Protein AF-A0A482Z0Y0-F1 (afdb_monomer_lite)

Radius of gyration: 13.73 Å; chains: 1; bounding box: 32×31×38 Å

Sequence (106 aa):
MDDSAQRQQALDTTQSFIVQAPAGSGKTELLTQRYLKLLSISDSPESVLAMTFTKKAVSELKARVIDALKSVESGRPQQPHKQITFDLAVAVLARSRKYEWHIIDM

Structure (mmCIF, N/CA/C/O backbone):
data_AF-A0A482Z0Y0-F1
#
_entry.id   AF-A0A482Z0Y0-F1
#
loop_
_atom_site.group_PDB
_atom_site.id
_atom_site.type_symbol
_atom_site.label_atom_id
_atom_site.label_alt_id
_atom_site.label_comp_id
_atom_site.label_asym_id
_atom_site.label_entity_id
_atom_site.label_seq_id
_atom_site.pdbx_PDB_ins_code
_atom_site.Cartn_x
_atom_site.Cartn_y
_atom_site.Cartn_z
_atom_site.occupancy
_atom_site.B_iso_or_equiv
_atom_site.auth_seq_id
_atom_site.auth_comp_id
_atom_site.auth_asym_id
_atom_site.auth_atom_id
_atom_site.pdbx_PDB_model_num
ATOM 1 N N . MET A 1 1 ? -11.535 -15.337 17.472 1.00 60.94 1 MET A N 1
ATOM 2 C CA . MET A 1 1 ? -11.010 -15.300 16.090 1.00 60.94 1 MET A CA 1
ATOM 3 C C . MET A 1 1 ? -9.566 -14.853 16.172 1.00 60.94 1 MET A C 1
ATOM 5 O O . MET A 1 1 ? -9.273 -14.029 17.026 1.00 60.94 1 MET 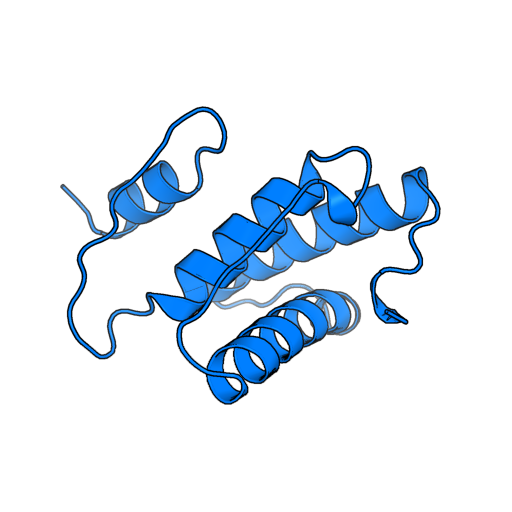A O 1
ATOM 9 N N . ASP A 1 2 ? -8.688 -15.447 15.373 1.00 87.19 2 ASP A N 1
ATOM 10 C CA . ASP A 1 2 ? -7.260 -15.110 15.342 1.00 87.19 2 ASP A CA 1
ATOM 11 C C . ASP A 1 2 ? -7.017 -13.795 14.566 1.00 87.19 2 ASP A C 1
ATOM 13 O O . ASP A 1 2 ? -7.698 -13.545 13.567 1.00 87.19 2 ASP A O 1
ATOM 17 N N . ASP A 1 3 ? -6.064 -12.964 15.007 1.00 86.69 3 ASP A N 1
ATOM 18 C CA . ASP A 1 3 ? -5.740 -11.654 14.397 1.00 86.69 3 ASP A CA 1
ATOM 19 C C . ASP A 1 3 ? -5.336 -11.816 12.927 1.00 86.69 3 ASP A C 1
ATOM 21 O O . ASP A 1 3 ? -5.775 -11.058 12.059 1.00 86.69 3 ASP A O 1
ATOM 25 N N . SER A 1 4 ? -4.566 -12.866 12.625 1.00 85.88 4 SER A N 1
ATOM 26 C CA . SER A 1 4 ? -4.140 -13.181 11.260 1.00 85.88 4 SER A CA 1
ATOM 27 C C . SER A 1 4 ? -5.335 -13.405 10.327 1.00 85.88 4 SER A C 1
ATOM 29 O O . SER A 1 4 ? -5.398 -12.828 9.237 1.00 85.88 4 SER A O 1
ATOM 31 N N . ALA A 1 5 ? -6.337 -14.161 10.786 1.00 90.38 5 ALA A N 1
ATOM 32 C CA . ALA A 1 5 ? -7.545 -14.432 10.016 1.00 90.38 5 ALA A CA 1
ATOM 33 C C . ALA A 1 5 ? -8.362 -13.154 9.761 1.00 90.38 5 ALA A C 1
ATOM 35 O O . ALA A 1 5 ? -8.831 -12.933 8.644 1.00 90.38 5 ALA A O 1
ATOM 36 N N . GLN A 1 6 ? -8.487 -12.276 10.761 1.00 92.06 6 GLN A N 1
ATOM 37 C CA . GLN A 1 6 ? -9.202 -11.002 10.609 1.00 92.06 6 GLN A CA 1
ATOM 38 C C . GLN A 1 6 ? -8.495 -10.059 9.629 1.00 92.06 6 GLN A C 1
ATOM 40 O O . GLN A 1 6 ? -9.150 -9.402 8.818 1.00 92.06 6 GLN A O 1
ATOM 45 N N . ARG A 1 7 ? -7.157 -10.014 9.649 1.00 91.56 7 ARG A N 1
ATOM 46 C CA . ARG A 1 7 ? -6.373 -9.253 8.665 1.00 91.56 7 ARG A CA 1
ATOM 47 C C . ARG A 1 7 ? -6.575 -9.780 7.256 1.00 91.56 7 ARG A C 1
ATOM 49 O O . ARG A 1 7 ? -6.767 -8.986 6.343 1.00 91.56 7 ARG A O 1
ATOM 56 N N . GLN A 1 8 ? -6.564 -11.099 7.083 1.00 92.06 8 GLN A N 1
ATOM 57 C CA . GLN A 1 8 ? -6.796 -11.712 5.782 1.00 92.06 8 GLN A CA 1
ATOM 58 C C . GLN A 1 8 ? -8.199 -11.392 5.252 1.00 92.06 8 GLN A C 1
ATOM 60 O O . GLN A 1 8 ? -8.334 -11.024 4.087 1.00 92.06 8 GLN A O 1
ATOM 65 N N . GLN A 1 9 ? -9.225 -11.451 6.108 1.00 94.88 9 GLN A N 1
ATOM 66 C CA . GLN A 1 9 ? -10.580 -11.018 5.753 1.00 94.88 9 GLN A CA 1
ATOM 67 C C . GLN A 1 9 ? -10.602 -9.547 5.335 1.00 94.88 9 GLN A C 1
ATOM 69 O O . GLN A 1 9 ? -11.127 -9.222 4.278 1.00 94.88 9 GLN A O 1
ATOM 74 N N . ALA A 1 10 ? -9.942 -8.665 6.087 1.00 95.44 10 ALA A N 1
ATOM 75 C CA . ALA A 1 10 ? -9.847 -7.247 5.750 1.00 95.44 10 ALA A CA 1
ATOM 76 C C . ALA A 1 10 ? -9.071 -6.953 4.447 1.00 95.44 10 ALA A C 1
ATOM 78 O O . ALA A 1 10 ? -9.050 -5.801 4.009 1.00 95.44 10 ALA A O 1
ATOM 79 N N . LEU A 1 11 ? -8.449 -7.948 3.803 1.00 96.06 11 LEU A N 1
ATOM 80 C CA . LEU A 1 11 ? -7.858 -7.840 2.464 1.00 96.06 11 LEU A CA 1
ATOM 81 C C . LEU A 1 11 ? -8.767 -8.384 1.350 1.00 96.06 11 LEU A C 1
ATOM 83 O O . LEU A 1 11 ? -8.419 -8.260 0.174 1.00 96.06 11 LEU A O 1
ATOM 87 N N . ASP A 1 12 ? -9.934 -8.940 1.681 1.00 96.69 12 ASP A N 1
ATOM 88 C CA . ASP A 1 12 ? -10.960 -9.263 0.694 1.00 96.69 12 ASP A CA 1
ATOM 89 C C . ASP A 1 12 ? -11.519 -7.964 0.096 1.00 96.69 12 ASP A C 1
ATOM 91 O O . ASP A 1 12 ? -12.032 -7.082 0.789 1.00 96.69 12 ASP A O 1
ATOM 95 N N . THR A 1 13 ? -11.366 -7.823 -1.216 1.00 96.25 13 THR A N 1
ATOM 96 C CA . THR A 1 13 ? -11.778 -6.627 -1.967 1.00 96.25 13 THR A CA 1
ATOM 97 C C . THR A 1 13 ? -13.232 -6.691 -2.421 1.00 96.25 13 THR A C 1
ATOM 99 O O . THR A 1 13 ? -13.768 -5.676 -2.852 1.00 96.25 13 THR A O 1
ATOM 102 N N . THR A 1 14 ? -13.891 -7.845 -2.278 1.00 96.50 14 THR A N 1
ATOM 103 C CA . THR A 1 14 ? -15.311 -8.035 -2.616 1.00 96.50 14 THR A CA 1
ATOM 104 C C . THR A 1 14 ? -16.255 -7.588 -1.498 1.00 96.50 14 THR A C 1
ATOM 106 O O . THR A 1 14 ? -17.467 -7.518 -1.695 1.00 96.50 14 THR A O 1
ATOM 109 N N . GLN A 1 15 ? -15.705 -7.256 -0.328 1.00 96.69 15 GLN A N 1
ATOM 110 C CA . GLN A 1 15 ? -16.452 -6.867 0.862 1.00 96.69 15 GLN A CA 1
ATOM 111 C C . GLN A 1 15 ? -15.938 -5.551 1.457 1.00 96.69 15 GLN A C 1
ATOM 113 O O . GLN A 1 15 ? -14.778 -5.156 1.287 1.00 96.69 15 GLN A O 1
ATOM 118 N N . SER A 1 16 ? -16.819 -4.888 2.203 1.00 96.50 16 SER A N 1
ATOM 119 C CA . SER A 1 16 ? -16.517 -3.682 2.976 1.00 96.50 16 SER A CA 1
ATOM 120 C C . SER A 1 16 ? -16.239 -4.038 4.432 1.00 96.50 16 SER A C 1
ATOM 122 O O . SER A 1 16 ? -16.953 -4.842 5.025 1.00 96.50 16 SER A O 1
ATOM 124 N N . PHE A 1 17 ? -15.236 -3.393 5.030 1.00 95.69 17 PHE A N 1
ATOM 125 C CA . PHE A 1 17 ? -14.814 -3.659 6.405 1.00 95.69 17 PHE A CA 1
ATOM 126 C C . PHE A 1 17 ? -14.688 -2.371 7.211 1.00 95.69 17 PHE A C 1
ATOM 128 O O . PHE A 1 17 ? -14.187 -1.360 6.717 1.00 95.69 17 PHE A O 1
ATOM 135 N N . ILE A 1 18 ? -15.069 -2.446 8.485 1.00 95.31 18 ILE A N 1
ATOM 136 C CA . ILE A 1 18 ? -14.692 -1.470 9.507 1.00 95.31 18 ILE A CA 1
ATOM 137 C C . ILE A 1 18 ? -13.582 -2.109 10.338 1.00 95.31 18 ILE A C 1
ATOM 139 O O . ILE A 1 18 ? -13.796 -3.128 10.988 1.00 95.31 18 ILE A O 1
ATOM 143 N N . VAL A 1 19 ? -12.392 -1.508 10.321 1.00 92.94 19 VAL A N 1
ATOM 144 C CA . VAL A 1 19 ? -11.247 -1.988 11.103 1.00 92.94 19 VAL A CA 1
ATOM 145 C C . VAL A 1 19 ? -11.100 -1.133 12.354 1.00 92.94 19 VAL A C 1
ATOM 147 O O . VAL A 1 19 ? -10.710 0.032 12.287 1.00 92.94 19 VAL A O 1
ATOM 150 N N . GLN A 1 20 ? -11.378 -1.733 13.507 1.00 92.31 20 GLN A N 1
ATOM 151 C CA . GLN A 1 20 ? -11.128 -1.135 14.814 1.00 92.31 20 GLN A CA 1
ATOM 152 C C . GLN A 1 20 ? -9.873 -1.760 15.407 1.00 92.31 20 GLN A C 1
ATOM 154 O O . GLN A 1 20 ? -9.795 -2.977 15.545 1.00 92.31 20 GLN A O 1
ATOM 159 N N . ALA A 1 21 ? -8.879 -0.944 15.754 1.00 86.81 21 ALA A N 1
ATOM 160 C CA . ALA A 1 21 ? -7.679 -1.466 16.392 1.00 86.81 21 ALA A CA 1
ATOM 161 C C . ALA A 1 21 ? -6.980 -0.405 17.262 1.00 86.81 21 ALA A C 1
ATOM 163 O O . ALA A 1 21 ? -7.043 0.789 16.939 1.00 86.81 21 ALA A O 1
ATOM 164 N N . PRO A 1 22 ? -6.285 -0.806 18.340 1.00 89.31 22 PRO A N 1
ATOM 165 C CA . PRO A 1 22 ? -5.584 0.105 19.245 1.00 89.31 22 PRO A CA 1
ATOM 166 C C . PRO A 1 22 ? -4.338 0.734 18.600 1.00 89.31 22 PRO A C 1
ATOM 168 O O . PRO A 1 22 ? -3.919 0.371 17.498 1.00 89.31 22 PRO A O 1
ATOM 171 N N . ALA A 1 23 ? -3.743 1.738 19.246 1.00 87.75 23 ALA A N 1
ATOM 172 C CA . ALA A 1 23 ? -2.461 2.288 18.800 1.00 87.75 23 ALA A CA 1
ATOM 173 C C . ALA A 1 23 ? -1.388 1.180 18.715 1.00 87.75 23 ALA A C 1
ATOM 175 O O . ALA A 1 23 ? -1.412 0.229 19.489 1.00 87.75 23 ALA A O 1
ATOM 176 N N . GLY A 1 24 ? -0.480 1.273 17.739 1.00 84.69 24 GLY A N 1
ATOM 177 C CA . GLY A 1 24 ? 0.593 0.283 17.550 1.00 84.69 24 GLY A CA 1
ATOM 178 C C . GLY A 1 24 ? 0.183 -1.044 16.892 1.00 84.69 24 GLY A C 1
ATOM 179 O O . GLY A 1 24 ? 1.049 -1.845 16.575 1.00 84.69 24 GLY A O 1
ATOM 180 N N . SER A 1 25 ? -1.097 -1.273 16.591 1.00 84.69 25 SER A N 1
ATOM 181 C CA . SER A 1 25 ? -1.587 -2.548 16.039 1.00 84.69 25 SER A CA 1
ATOM 182 C C . SER A 1 25 ? -1.366 -2.746 14.525 1.00 84.69 25 SER A C 1
ATOM 184 O O . SER A 1 25 ? -2.034 -3.572 13.907 1.00 84.69 25 SER A O 1
ATOM 186 N N . GLY A 1 26 ? -0.529 -1.939 13.867 1.00 88.31 26 GLY A N 1
ATOM 187 C CA . GLY A 1 26 ? -0.279 -2.068 12.422 1.00 88.31 26 GLY A CA 1
ATOM 188 C C . GLY A 1 26 ? -1.455 -1.693 11.500 1.00 88.31 26 GLY A C 1
ATOM 189 O O . GLY A 1 26 ? -1.532 -2.191 10.380 1.00 88.31 26 GLY A O 1
ATOM 190 N N . LYS A 1 27 ? -2.381 -0.816 11.927 1.00 92.38 27 LYS A N 1
ATOM 191 C CA . LYS A 1 27 ? -3.506 -0.339 11.079 1.00 92.38 27 LYS A CA 1
ATOM 192 C C . LYS A 1 27 ? -3.049 0.258 9.748 1.00 92.38 27 LYS A C 1
ATOM 194 O O . LYS A 1 27 ? -3.675 0.044 8.717 1.00 92.38 27 LYS A O 1
ATOM 199 N N . THR A 1 28 ? -1.969 1.030 9.784 1.00 90.88 28 THR A N 1
ATOM 200 C CA . THR A 1 28 ? -1.406 1.695 8.604 1.00 90.88 28 THR A CA 1
ATOM 201 C C . THR A 1 28 ? -0.786 0.699 7.630 1.00 90.88 28 THR A C 1
ATOM 203 O O . THR A 1 28 ? -0.901 0.883 6.421 1.00 90.88 28 THR A O 1
ATOM 206 N N . GLU A 1 29 ? -0.185 -0.381 8.132 1.00 93.62 29 GLU A N 1
ATOM 207 C CA . GLU A 1 29 ? 0.302 -1.482 7.298 1.00 93.62 29 GLU A CA 1
ATOM 208 C C . GLU A 1 29 ? -0.859 -2.215 6.622 1.00 93.62 29 GLU A C 1
ATOM 210 O O . GLU A 1 29 ? -0.832 -2.389 5.407 1.00 93.62 29 GLU A O 1
ATOM 215 N N . LEU A 1 30 ? -1.926 -2.534 7.364 1.00 95.12 30 LEU A N 1
ATOM 216 C CA . LEU A 1 30 ? -3.126 -3.146 6.787 1.00 95.12 30 LEU A CA 1
ATOM 217 C C . LEU A 1 30 ? -3.777 -2.248 5.720 1.00 95.12 30 LEU A C 1
ATOM 219 O O . LEU A 1 30 ? -4.170 -2.737 4.664 1.00 95.12 30 LEU A O 1
ATOM 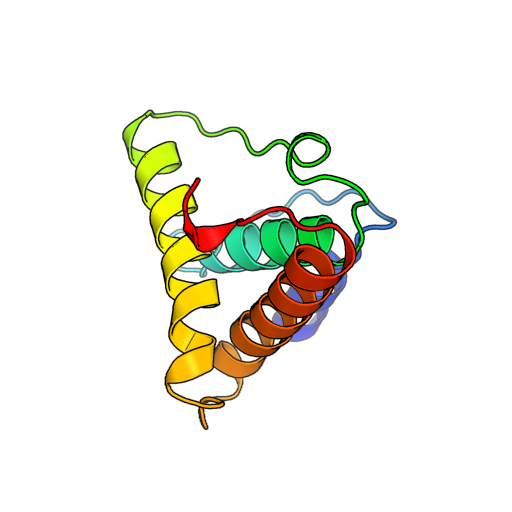223 N N . LEU A 1 31 ? -3.849 -0.931 5.953 1.00 95.44 31 LEU A N 1
ATOM 224 C CA . LEU A 1 31 ? -4.341 0.026 4.955 1.00 95.44 31 LEU A CA 1
ATOM 225 C C . LEU A 1 31 ? -3.461 0.038 3.695 1.00 95.44 31 LEU A C 1
ATOM 227 O O . LEU A 1 31 ? -3.98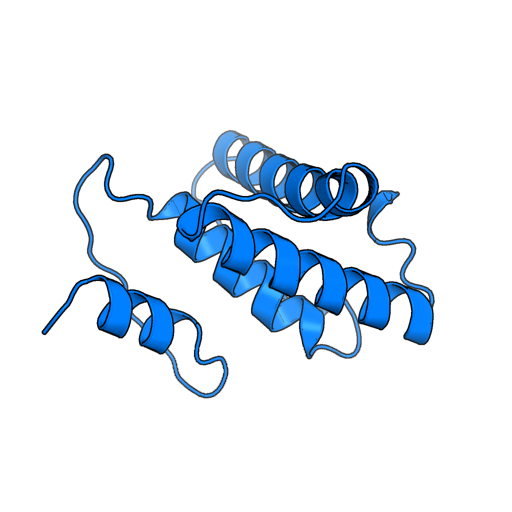8 0.039 2.585 1.00 95.44 31 LEU A O 1
ATOM 231 N N . THR A 1 32 ? -2.136 -0.001 3.861 1.00 96.75 32 THR A N 1
ATOM 232 C CA . THR A 1 32 ? -1.178 -0.071 2.743 1.00 96.75 32 THR A CA 1
ATOM 233 C C . THR A 1 32 ? -1.387 -1.354 1.933 1.00 96.75 32 THR A C 1
ATOM 235 O O . THR A 1 32 ? -1.493 -1.304 0.711 1.00 96.75 32 THR A O 1
ATOM 238 N N . GLN A 1 33 ? -1.523 -2.500 2.607 1.00 97.50 33 GLN A N 1
ATOM 239 C CA . GLN A 1 33 ? -1.801 -3.786 1.967 1.00 97.50 33 GLN A CA 1
ATOM 240 C C . GLN A 1 33 ? -3.142 -3.773 1.226 1.00 97.50 33 GLN A C 1
ATOM 242 O O . GLN A 1 33 ? -3.210 -4.209 0.080 1.00 97.50 33 GLN A O 1
ATOM 247 N N . ARG A 1 34 ? -4.207 -3.225 1.826 1.00 97.69 34 ARG A N 1
ATOM 248 C CA . ARG A 1 34 ? -5.516 -3.129 1.162 1.00 97.69 34 ARG A CA 1
ATOM 249 C C . ARG A 1 34 ? -5.462 -2.228 -0.075 1.00 97.69 34 ARG A C 1
ATOM 251 O O . ARG A 1 34 ? -6.043 -2.580 -1.097 1.00 97.69 34 ARG A O 1
ATOM 258 N N . TYR A 1 35 ? -4.723 -1.120 -0.014 1.00 97.81 35 TYR A N 1
ATOM 259 C CA . TYR A 1 35 ? -4.510 -0.239 -1.163 1.00 97.81 35 TYR A CA 1
ATOM 260 C C . TYR A 1 35 ? -3.764 -0.952 -2.303 1.00 97.81 35 TYR A C 1
ATOM 262 O O . TYR A 1 35 ? -4.245 -0.969 -3.433 1.00 97.81 35 TYR A O 1
ATOM 270 N N . LEU A 1 36 ? -2.651 -1.632 -2.000 1.00 98.25 36 LEU A N 1
ATOM 271 C CA . LEU A 1 36 ? -1.918 -2.444 -2.981 1.00 98.25 36 LEU A CA 1
ATOM 272 C C . LEU A 1 36 ? -2.791 -3.565 -3.565 1.00 98.25 36 LEU A C 1
ATOM 274 O O . LEU A 1 36 ? -2.752 -3.824 -4.765 1.00 98.25 36 LEU A O 1
ATOM 278 N N . LYS A 1 37 ? -3.617 -4.218 -2.739 1.00 98.19 37 LYS A N 1
ATOM 279 C CA . LYS A 1 37 ? -4.532 -5.267 -3.201 1.00 98.19 37 LYS A CA 1
ATOM 280 C C . LYS A 1 37 ? -5.534 -4.730 -4.221 1.00 98.19 37 LYS A C 1
ATOM 282 O O . LYS A 1 37 ? -5.709 -5.366 -5.257 1.00 98.19 37 LYS A O 1
ATOM 287 N N . LEU A 1 38 ? -6.143 -3.575 -3.957 1.00 98.19 38 LEU A N 1
ATOM 288 C CA . LEU A 1 38 ? -7.052 -2.915 -4.897 1.00 98.19 38 LEU A CA 1
ATOM 289 C C . LEU A 1 38 ? -6.326 -2.540 -6.195 1.00 98.19 38 LEU A C 1
ATOM 291 O O . LEU A 1 38 ? -6.769 -2.931 -7.270 1.00 98.19 38 LEU A O 1
ATOM 295 N N . LEU A 1 39 ? -5.149 -1.913 -6.103 1.00 97.81 39 LEU A N 1
ATOM 296 C CA . LEU A 1 39 ? -4.332 -1.602 -7.282 1.00 97.81 39 LEU A CA 1
ATOM 297 C C . LEU A 1 39 ? -3.996 -2.846 -8.118 1.00 97.81 39 LEU A C 1
ATOM 299 O O . LEU A 1 39 ? -3.996 -2.783 -9.342 1.00 97.81 39 LEU A O 1
ATOM 303 N N . SER A 1 40 ? -3.740 -3.992 -7.480 1.00 97.50 40 SER A N 1
ATOM 304 C CA . SER A 1 40 ? -3.376 -5.229 -8.185 1.00 97.50 40 SER A CA 1
ATOM 305 C C . SER A 1 40 ? -4.503 -5.811 -9.052 1.00 97.50 40 SER A C 1
ATOM 307 O O . SER A 1 40 ? -4.232 -6.609 -9.952 1.00 97.50 40 SER A O 1
ATOM 309 N N . ILE A 1 41 ? -5.757 -5.417 -8.801 1.00 96.88 41 ILE A N 1
ATOM 310 C CA . ILE A 1 41 ? -6.940 -5.902 -9.528 1.00 96.88 41 ILE A CA 1
ATOM 311 C C . ILE A 1 41 ? -7.616 -4.822 -10.383 1.00 96.88 41 ILE A C 1
ATOM 313 O O . ILE A 1 41 ? -8.428 -5.169 -11.238 1.00 96.88 41 ILE A O 1
ATOM 317 N N . SER A 1 42 ? -7.265 -3.550 -10.194 1.00 96.06 42 SER A N 1
ATOM 318 C CA . SER A 1 42 ? -7.810 -2.408 -10.935 1.00 96.06 42 SER A CA 1
ATOM 319 C C . SER A 1 42 ? -7.251 -2.275 -12.354 1.00 96.06 42 SER A C 1
ATOM 321 O O . SER A 1 42 ? -6.113 -2.650 -12.627 1.00 96.06 42 SER A O 1
ATOM 323 N N . ASP A 1 43 ? -8.035 -1.698 -13.267 1.00 94.88 43 ASP A N 1
ATOM 324 C CA . ASP A 1 43 ? -7.594 -1.388 -14.640 1.00 94.88 43 ASP A CA 1
ATOM 325 C C . ASP A 1 43 ? -6.851 -0.048 -14.765 1.00 94.88 43 ASP A C 1
ATOM 327 O O . ASP A 1 43 ? -6.038 0.113 -15.674 1.00 94.88 43 ASP A O 1
ATOM 331 N N . SER A 1 44 ? -7.045 0.878 -13.821 1.00 95.38 44 SER A N 1
ATOM 332 C CA . SER A 1 44 ? -6.190 2.063 -13.678 1.00 95.38 44 SER A CA 1
ATOM 333 C C . SER A 1 44 ? -5.982 2.448 -12.205 1.00 95.38 44 SER A C 1
ATOM 335 O O . SER A 1 44 ? -6.861 2.166 -11.375 1.00 95.38 44 SER A O 1
ATOM 337 N N . PRO A 1 45 ? -4.853 3.087 -11.843 1.00 95.31 45 PRO A N 1
ATOM 338 C CA . PRO A 1 45 ? -4.575 3.497 -10.467 1.00 95.31 45 PRO A CA 1
ATOM 339 C C . PRO A 1 45 ? -5.597 4.498 -9.919 1.00 95.31 45 PRO A C 1
ATOM 341 O O . PRO A 1 45 ? -5.945 4.443 -8.741 1.00 95.31 45 PRO A O 1
ATOM 344 N N . GLU A 1 46 ? -6.128 5.374 -10.775 1.00 94.81 46 GLU A N 1
ATOM 345 C CA . GLU A 1 46 ? -7.093 6.423 -10.424 1.00 94.81 46 GLU A CA 1
ATOM 346 C C . GLU A 1 46 ? -8.433 5.858 -9.931 1.00 94.81 46 GLU A C 1
ATOM 348 O O . GLU A 1 46 ? -9.184 6.552 -9.247 1.00 94.81 46 GLU A O 1
ATOM 353 N N . SER A 1 47 ? -8.724 4.585 -10.220 1.00 95.44 47 SER A N 1
ATOM 354 C CA . SER A 1 47 ? -9.899 3.887 -9.683 1.00 95.44 47 SER A CA 1
ATOM 355 C C . SER A 1 47 ? -9.804 3.577 -8.182 1.00 95.44 47 SER A C 1
ATOM 357 O O . SER A 1 47 ? -10.803 3.194 -7.570 1.00 95.44 47 SER A O 1
ATOM 359 N N . VAL A 1 48 ? -8.624 3.739 -7.568 1.00 96.56 48 VAL A N 1
ATOM 360 C CA . VAL A 1 48 ? -8.383 3.441 -6.152 1.00 96.56 48 VAL A CA 1
ATOM 361 C C . VAL A 1 48 ? -8.124 4.728 -5.374 1.00 96.56 48 VAL A C 1
ATOM 363 O O . VAL A 1 48 ? -7.035 5.303 -5.409 1.00 96.56 48 VAL A O 1
ATOM 366 N N . LEU A 1 49 ? -9.116 5.148 -4.588 1.00 95.56 49 LEU A N 1
ATOM 367 C CA . LEU A 1 49 ? -9.025 6.331 -3.735 1.00 95.56 49 LEU A CA 1
ATOM 368 C C . LEU A 1 49 ? -8.731 5.951 -2.278 1.00 95.56 49 LEU A C 1
ATOM 370 O O . LEU A 1 49 ? -9.457 5.168 -1.666 1.00 95.56 49 LEU A O 1
ATOM 374 N N . ALA A 1 50 ? -7.702 6.568 -1.698 1.00 94.94 50 ALA A N 1
ATOM 375 C CA . ALA A 1 50 ? -7.448 6.548 -0.261 1.00 94.94 50 ALA A CA 1
ATOM 376 C C . ALA A 1 50 ? -7.576 7.964 0.312 1.00 94.94 50 ALA A C 1
ATOM 378 O O . ALA A 1 50 ? -7.033 8.921 -0.236 1.00 94.94 50 ALA A O 1
ATOM 379 N N . MET A 1 51 ? -8.274 8.093 1.439 1.00 95.00 51 MET A N 1
ATOM 380 C CA . MET A 1 51 ? -8.472 9.365 2.134 1.00 95.00 51 MET A CA 1
ATOM 381 C C . MET A 1 51 ? -7.857 9.304 3.527 1.00 95.00 51 MET A C 1
ATOM 383 O O . MET A 1 51 ? -7.935 8.287 4.214 1.00 95.00 51 MET A O 1
ATOM 387 N N . THR A 1 52 ? -7.261 10.410 3.964 1.00 94.38 52 THR A N 1
ATOM 388 C CA . THR A 1 52 ? -6.704 10.538 5.314 1.00 94.38 52 THR A CA 1
ATOM 389 C C . THR A 1 52 ? -7.046 11.908 5.893 1.00 94.38 52 THR A C 1
ATOM 391 O O . THR A 1 52 ? -7.380 12.834 5.158 1.00 94.38 52 THR A O 1
ATOM 394 N N . PHE A 1 53 ? -6.965 12.044 7.218 1.00 95.50 53 PHE A N 1
ATOM 395 C CA . PHE A 1 53 ? -7.342 13.281 7.906 1.00 95.50 53 PHE A CA 1
ATOM 396 C C . PHE A 1 53 ? -6.316 14.416 7.748 1.00 95.50 53 PHE A C 1
ATOM 398 O O . PHE A 1 53 ? -6.664 15.586 7.865 1.00 95.50 53 PHE A O 1
ATOM 405 N N . THR A 1 54 ? -5.041 14.098 7.497 1.00 96.62 54 THR A N 1
ATOM 406 C CA . THR A 1 54 ? -3.967 15.102 7.436 1.00 96.62 54 THR A CA 1
ATOM 407 C C . THR A 1 54 ? -3.105 14.931 6.194 1.00 96.62 54 THR A C 1
ATOM 409 O O . THR A 1 54 ? -2.866 13.816 5.736 1.00 96.62 54 THR A O 1
ATOM 412 N N . LYS A 1 55 ? -2.542 16.038 5.692 1.00 96.69 55 LYS A N 1
ATOM 413 C CA . LYS A 1 55 ? -1.569 16.004 4.585 1.00 96.69 55 LYS A CA 1
ATOM 414 C C . LYS A 1 55 ? -0.358 15.119 4.904 1.00 96.69 55 LYS A C 1
ATOM 416 O O . LYS A 1 55 ? 0.123 14.411 4.030 1.00 96.69 55 LYS A O 1
ATOM 421 N N . LYS A 1 56 ? 0.091 15.110 6.165 1.00 96.25 56 LYS A N 1
ATOM 422 C CA . LYS A 1 56 ? 1.183 14.241 6.627 1.00 96.25 56 LYS A CA 1
ATOM 423 C C . LYS A 1 56 ? 0.835 12.759 6.458 1.00 96.25 56 LYS A C 1
ATOM 425 O O . LYS A 1 56 ? 1.652 12.009 5.938 1.00 96.25 56 LYS A O 1
ATOM 430 N N . ALA A 1 57 ? -0.380 12.352 6.829 1.00 95.12 57 ALA A N 1
ATOM 431 C CA . ALA A 1 57 ? -0.828 10.971 6.666 1.00 95.12 57 ALA A CA 1
ATOM 432 C C . ALA A 1 57 ? -0.939 10.560 5.185 1.00 95.12 57 ALA A C 1
ATOM 434 O O . ALA A 1 57 ? -0.599 9.427 4.852 1.00 95.12 57 ALA A O 1
ATOM 435 N N . VAL A 1 58 ? -1.341 11.477 4.292 1.00 95.31 58 VAL A N 1
ATOM 436 C CA . VAL A 1 58 ? -1.283 11.243 2.835 1.00 95.31 58 VAL A CA 1
ATOM 437 C C . VAL A 1 58 ? 0.152 10.949 2.395 1.00 95.31 58 VAL A C 1
ATOM 439 O O . VAL A 1 58 ? 0.394 9.922 1.762 1.00 95.31 58 VAL A O 1
ATOM 442 N N . SER A 1 59 ? 1.107 11.817 2.747 1.00 95.56 59 SER A N 1
ATOM 443 C CA . SER A 1 59 ? 2.516 11.646 2.370 1.00 95.56 59 SER A CA 1
ATOM 444 C C . SER A 1 59 ? 3.106 10.342 2.909 1.00 95.56 59 SER A C 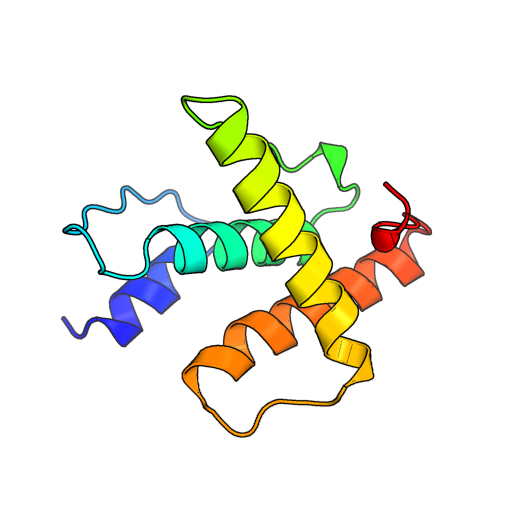1
ATOM 446 O O . SER A 1 59 ? 3.813 9.647 2.186 1.00 95.56 59 SER A O 1
ATOM 448 N N . GLU A 1 60 ? 2.788 9.978 4.153 1.00 96.31 60 GLU A N 1
ATOM 449 C CA . GLU A 1 60 ? 3.240 8.726 4.766 1.00 96.31 60 GLU A CA 1
ATOM 450 C C . GLU A 1 60 ? 2.659 7.489 4.072 1.00 96.31 60 GLU A C 1
ATOM 452 O O . GLU A 1 60 ? 3.383 6.517 3.856 1.00 96.3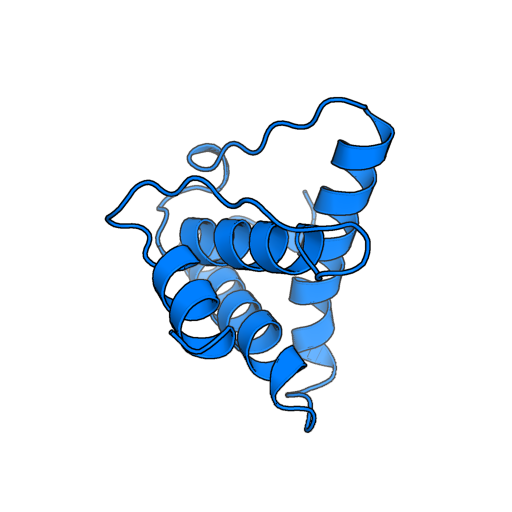1 60 GLU A O 1
ATOM 457 N N . LEU A 1 61 ? 1.371 7.506 3.707 1.00 95.88 61 LEU A N 1
ATOM 458 C CA . LEU A 1 61 ? 0.753 6.404 2.969 1.00 95.88 61 LEU A CA 1
ATOM 459 C C . LEU A 1 61 ? 1.362 6.273 1.567 1.00 95.88 61 LEU A C 1
ATOM 461 O O . LEU A 1 61 ? 1.725 5.164 1.179 1.00 95.88 61 LEU A O 1
ATOM 465 N N . LYS A 1 62 ? 1.534 7.390 0.839 1.00 95.19 62 LYS A N 1
ATOM 466 C CA . LYS A 1 62 ? 2.183 7.392 -0.485 1.00 95.19 62 LYS A CA 1
ATOM 467 C C . LYS A 1 62 ? 3.597 6.815 -0.395 1.00 95.19 62 LYS A C 1
ATOM 469 O O . LYS A 1 62 ? 3.917 5.903 -1.149 1.00 95.19 62 LYS A O 1
ATOM 474 N N . ALA A 1 63 ? 4.410 7.288 0.552 1.00 95.94 63 ALA A N 1
ATOM 475 C CA . ALA A 1 63 ? 5.772 6.792 0.748 1.00 95.94 63 ALA A CA 1
ATOM 476 C C . ALA A 1 63 ? 5.795 5.276 0.995 1.00 95.94 63 ALA A C 1
ATOM 478 O O . ALA A 1 63 ? 6.504 4.562 0.299 1.00 95.94 63 ALA A O 1
ATOM 479 N N . ARG A 1 64 ? 4.935 4.760 1.886 1.00 96.69 64 ARG A N 1
ATOM 480 C CA . ARG A 1 64 ? 4.843 3.314 2.165 1.00 96.69 64 ARG A CA 1
ATOM 481 C C . ARG A 1 64 ? 4.490 2.481 0.935 1.00 96.69 64 ARG A C 1
ATOM 483 O O . ARG A 1 64 ? 5.022 1.386 0.779 1.00 96.69 64 ARG A O 1
ATOM 490 N N . VAL A 1 65 ? 3.588 2.972 0.084 1.00 97.06 65 VAL A N 1
ATOM 491 C CA . VAL A 1 65 ? 3.221 2.292 -1.166 1.00 97.06 65 VAL A CA 1
ATOM 492 C C . VAL A 1 65 ? 4.415 2.254 -2.118 1.00 97.06 65 VAL A C 1
ATOM 494 O O . VAL A 1 65 ? 4.760 1.182 -2.606 1.00 97.06 65 VAL A O 1
ATOM 497 N N . ILE A 1 66 ? 5.087 3.387 -2.334 1.00 96.62 66 ILE A N 1
ATOM 498 C CA . ILE A 1 66 ? 6.268 3.460 -3.206 1.00 96.62 66 ILE A CA 1
ATOM 499 C C . ILE A 1 66 ? 7.418 2.597 -2.668 1.00 96.62 66 ILE A C 1
ATOM 501 O O . ILE A 1 66 ? 8.030 1.855 -3.434 1.00 96.62 66 ILE A O 1
ATOM 505 N N . ASP A 1 67 ? 7.675 2.625 -1.361 1.00 96.50 67 ASP A N 1
ATOM 506 C CA . ASP A 1 67 ? 8.706 1.806 -0.719 1.00 96.50 67 ASP A CA 1
ATOM 507 C C . ASP A 1 67 ? 8.412 0.311 -0.879 1.00 96.50 67 ASP A C 1
ATOM 509 O O . ASP A 1 67 ? 9.312 -0.470 -1.187 1.00 96.50 67 ASP A O 1
ATOM 513 N N . ALA A 1 68 ? 7.146 -0.101 -0.735 1.00 97.12 68 ALA A N 1
ATOM 514 C CA . ALA A 1 68 ? 6.738 -1.482 -0.973 1.00 97.12 68 ALA A CA 1
ATOM 515 C C . ALA A 1 68 ? 7.001 -1.911 -2.424 1.00 97.12 68 ALA A C 1
ATOM 517 O O . ALA A 1 68 ? 7.546 -2.992 -2.645 1.00 97.12 68 ALA A O 1
ATOM 518 N N . LEU A 1 69 ? 6.676 -1.062 -3.403 1.00 97.62 69 LEU A N 1
ATOM 519 C CA . LEU A 1 69 ? 6.929 -1.331 -4.822 1.00 97.62 69 LEU A CA 1
ATOM 520 C C . LEU A 1 69 ? 8.430 -1.445 -5.119 1.00 97.62 69 LEU A C 1
ATOM 522 O O . LEU A 1 69 ? 8.856 -2.420 -5.733 1.00 97.62 69 LEU A O 1
ATOM 526 N N . LYS A 1 70 ? 9.243 -0.510 -4.618 1.00 96.50 70 LYS A N 1
ATOM 527 C CA . LYS A 1 70 ? 10.705 -0.526 -4.797 1.00 96.50 70 LYS A CA 1
ATOM 528 C C . LYS A 1 70 ? 11.379 -1.705 -4.095 1.00 96.50 70 LYS A C 1
ATOM 530 O O . LYS A 1 70 ? 12.368 -2.234 -4.591 1.00 96.50 70 LYS A O 1
ATOM 535 N N . SER A 1 71 ? 10.824 -2.172 -2.973 1.00 95.69 71 SER A N 1
ATOM 536 C CA . SER A 1 71 ? 11.378 -3.313 -2.230 1.00 95.69 71 SER A CA 1
ATOM 537 C C . SER A 1 71 ? 11.437 -4.609 -3.046 1.00 95.69 71 SER A C 1
ATOM 539 O O . SER A 1 71 ? 12.231 -5.491 -2.726 1.00 95.69 71 SER A O 1
ATOM 541 N N . VAL A 1 72 ? 10.649 -4.712 -4.126 1.00 96.88 72 VAL A N 1
ATOM 542 C CA . VAL A 1 72 ? 10.641 -5.880 -5.016 1.00 96.88 72 VAL A CA 1
ATOM 543 C C . VAL A 1 72 ? 12.014 -6.130 -5.646 1.00 96.88 72 VAL A C 1
ATOM 545 O O . VAL A 1 72 ? 12.423 -7.283 -5.775 1.00 96.88 72 VAL A O 1
ATOM 548 N N . GLU A 1 73 ? 12.764 -5.070 -5.956 1.00 94.44 73 GLU A N 1
ATOM 549 C CA . GLU A 1 73 ? 14.114 -5.158 -6.531 1.00 94.44 73 GLU A CA 1
ATOM 550 C C . GLU A 1 73 ? 15.131 -5.775 -5.562 1.00 94.44 73 GLU A C 1
ATOM 552 O O . GLU A 1 73 ? 16.101 -6.399 -5.983 1.00 94.44 73 GLU A O 1
ATOM 557 N N . SER A 1 74 ? 14.891 -5.648 -4.253 1.00 93.94 74 SER A N 1
ATOM 558 C CA . SER A 1 74 ? 15.760 -6.201 -3.205 1.00 93.94 74 SER A CA 1
ATOM 559 C C . SER A 1 74 ? 15.513 -7.692 -2.931 1.00 93.94 74 SER A C 1
ATOM 561 O O . SER A 1 74 ? 16.207 -8.292 -2.110 1.00 93.94 74 SER A O 1
ATOM 563 N N . GLY A 1 75 ? 14.540 -8.304 -3.612 1.00 94.50 75 GLY A N 1
ATOM 564 C CA . GLY A 1 75 ? 14.170 -9.706 -3.441 1.00 94.50 75 GLY A CA 1
ATOM 565 C C . GLY A 1 75 ? 13.179 -9.960 -2.298 1.00 94.50 75 GLY A C 1
ATOM 566 O O . GLY A 1 75 ? 12.904 -9.107 -1.452 1.00 94.50 75 GLY A O 1
ATOM 567 N N . ARG A 1 76 ? 12.597 -11.166 -2.293 1.00 96.06 76 ARG A N 1
ATOM 568 C CA . ARG A 1 76 ? 11.520 -11.536 -1.363 1.00 96.06 76 ARG A CA 1
ATOM 569 C C . ARG A 1 76 ? 12.034 -11.609 0.084 1.00 96.06 76 ARG A C 1
ATOM 571 O O . ARG A 1 76 ? 12.991 -12.340 0.348 1.00 96.06 76 ARG A O 1
ATOM 578 N N . PRO A 1 77 ? 11.386 -10.933 1.050 1.00 95.62 77 PRO A N 1
ATOM 579 C CA . PRO A 1 77 ? 11.814 -10.967 2.443 1.00 95.62 77 PRO A CA 1
ATOM 580 C C . PRO A 1 77 ? 11.559 -12.335 3.097 1.00 95.62 77 PRO A C 1
ATOM 582 O O . PRO A 1 77 ? 10.537 -12.982 2.869 1.00 95.62 77 PRO A O 1
ATOM 585 N N . GLN A 1 78 ? 12.461 -12.743 3.995 1.00 94.75 78 GLN A N 1
ATOM 586 C CA . GLN A 1 78 ? 12.324 -13.981 4.783 1.00 94.75 78 GLN A CA 1
ATOM 587 C C . GLN A 1 78 ? 11.245 -13.882 5.872 1.00 94.75 78 GLN A C 1
ATOM 589 O O . GLN A 1 78 ? 10.658 -14.878 6.279 1.00 94.75 78 GLN A O 1
ATOM 594 N N . GLN A 1 79 ? 10.981 -12.670 6.360 1.00 92.06 79 GLN A N 1
ATOM 595 C CA . GLN A 1 79 ? 10.043 -12.418 7.453 1.00 92.06 79 GLN A CA 1
ATOM 596 C C . GLN A 1 79 ? 8.594 -12.586 6.958 1.00 92.06 79 GLN A C 1
ATOM 598 O O . GLN A 1 79 ? 8.175 -11.788 6.116 1.00 92.06 79 GLN A O 1
ATOM 603 N N . PRO A 1 80 ? 7.800 -13.543 7.487 1.00 86.88 80 PRO A N 1
ATOM 604 C CA . PRO A 1 80 ? 6.470 -13.855 6.951 1.00 86.88 80 PRO A CA 1
ATOM 605 C C . PRO A 1 80 ? 5.522 -12.652 6.884 1.00 86.88 80 PRO A C 1
ATOM 607 O O . PRO A 1 80 ? 4.832 -12.455 5.889 1.00 86.88 80 PRO A O 1
ATOM 610 N N . HIS A 1 81 ? 5.550 -11.779 7.897 1.00 82.75 81 HIS A N 1
ATOM 611 C CA . HIS A 1 81 ? 4.701 -10.583 7.944 1.00 82.75 81 HIS A CA 1
ATOM 612 C C . HIS A 1 81 ? 5.006 -9.568 6.825 1.00 82.75 81 HIS A C 1
ATOM 614 O O . HIS A 1 81 ? 4.121 -8.815 6.432 1.00 82.75 81 HIS A O 1
ATOM 620 N N . LYS A 1 82 ? 6.223 -9.576 6.261 1.00 90.31 82 LYS A N 1
ATOM 621 C CA . LYS A 1 82 ? 6.604 -8.711 5.130 1.00 90.31 82 LYS A CA 1
ATOM 622 C C . LYS A 1 82 ? 6.291 -9.323 3.769 1.00 90.31 82 LYS A C 1
ATOM 624 O O . LYS A 1 82 ? 6.232 -8.599 2.778 1.00 90.31 82 LYS A O 1
ATOM 629 N N . GLN A 1 83 ? 6.092 -10.640 3.707 1.00 94.81 83 GLN A N 1
ATOM 630 C CA . GLN A 1 83 ? 5.849 -11.340 2.447 1.00 94.81 83 GLN A CA 1
ATOM 631 C C . GLN A 1 83 ? 4.511 -10.951 1.823 1.00 94.81 83 GLN A C 1
ATOM 633 O O . GLN A 1 83 ? 4.445 -10.806 0.612 1.00 94.81 83 GLN A O 1
ATOM 638 N N . ILE A 1 84 ? 3.477 -10.698 2.634 1.00 95.19 84 ILE A N 1
ATOM 639 C CA . ILE A 1 84 ? 2.168 -10.256 2.128 1.00 95.19 84 ILE A CA 1
ATOM 640 C C . ILE A 1 84 ? 2.316 -8.941 1.357 1.00 95.19 84 ILE A C 1
ATOM 642 O O . ILE A 1 84 ? 1.890 -8.837 0.211 1.00 95.19 84 ILE A O 1
ATOM 646 N N . THR A 1 85 ? 2.956 -7.942 1.967 1.00 96.75 85 THR A N 1
ATOM 647 C CA . THR A 1 85 ? 3.183 -6.639 1.329 1.00 96.75 85 THR A CA 1
ATOM 648 C C . THR A 1 85 ? 4.027 -6.777 0.060 1.00 96.75 85 THR A C 1
ATOM 650 O O . THR A 1 85 ? 3.691 -6.173 -0.956 1.00 96.75 85 THR A O 1
ATOM 653 N N . PHE A 1 86 ? 5.074 -7.610 0.091 1.00 98.00 86 PHE A N 1
ATOM 654 C CA . PHE A 1 86 ? 5.907 -7.902 -1.078 1.00 98.00 86 PHE A CA 1
ATOM 655 C C . PHE A 1 86 ? 5.104 -8.541 -2.222 1.00 98.00 86 PHE A C 1
ATOM 657 O O . PHE A 1 86 ? 5.194 -8.097 -3.361 1.00 98.00 86 PHE A O 1
ATOM 664 N N . ASP A 1 87 ? 4.275 -9.543 -1.930 1.00 97.81 87 ASP A N 1
ATOM 665 C CA . ASP A 1 87 ? 3.492 -10.266 -2.940 1.00 97.81 87 ASP A CA 1
ATOM 666 C C . ASP A 1 87 ? 2.455 -9.365 -3.608 1.00 97.81 87 ASP A C 1
ATOM 668 O O . ASP A 1 87 ? 2.254 -9.416 -4.823 1.00 97.81 87 ASP A O 1
ATOM 672 N N . LEU A 1 88 ? 1.834 -8.486 -2.821 1.00 98.19 88 LEU A N 1
ATOM 673 C CA . LEU A 1 88 ? 0.932 -7.466 -3.340 1.00 98.19 88 LEU A CA 1
ATOM 674 C C . LEU A 1 88 ? 1.680 -6.451 -4.206 1.00 98.19 88 LEU A C 1
ATOM 676 O O . LEU A 1 88 ? 1.196 -6.112 -5.282 1.00 98.19 88 LEU A O 1
ATOM 680 N N . ALA A 1 89 ? 2.869 -6.012 -3.791 1.00 98.31 89 ALA A N 1
ATOM 681 C CA . ALA A 1 89 ? 3.703 -5.118 -4.587 1.00 98.31 89 ALA A CA 1
ATOM 682 C C . ALA A 1 89 ? 4.106 -5.752 -5.931 1.00 98.31 89 ALA A C 1
ATOM 684 O O . ALA A 1 89 ? 3.957 -5.119 -6.975 1.00 98.31 89 ALA A O 1
ATOM 685 N N . VAL A 1 90 ? 4.520 -7.024 -5.938 1.00 98.31 90 VAL A N 1
ATOM 686 C CA . VAL A 1 90 ? 4.801 -7.783 -7.170 1.00 98.31 90 VAL A CA 1
ATOM 687 C C . VAL A 1 90 ? 3.579 -7.810 -8.091 1.00 98.31 90 VAL A C 1
ATOM 689 O O . VAL A 1 90 ? 3.711 -7.567 -9.294 1.00 98.31 90 VAL A O 1
ATOM 692 N N . ALA A 1 91 ? 2.388 -8.066 -7.543 1.00 98.19 91 ALA A N 1
ATOM 693 C CA . ALA A 1 91 ? 1.151 -8.095 -8.316 1.00 98.19 91 ALA A CA 1
ATOM 694 C C . ALA A 1 91 ? 0.797 -6.716 -8.905 1.00 98.19 91 ALA A C 1
ATOM 696 O O . ALA A 1 91 ? 0.425 -6.626 -10.076 1.00 98.19 91 ALA A O 1
ATOM 697 N N . VAL A 1 92 ? 0.974 -5.635 -8.136 1.00 98.38 92 VAL A N 1
ATOM 698 C CA . VAL A 1 92 ? 0.792 -4.258 -8.625 1.00 98.38 92 VAL A CA 1
ATOM 699 C C . VAL A 1 92 ? 1.776 -3.938 -9.745 1.00 98.38 92 VAL A C 1
ATOM 701 O O . VAL A 1 92 ? 1.364 -3.395 -10.763 1.00 98.38 92 VAL A O 1
ATOM 704 N N . LEU A 1 93 ? 3.052 -4.313 -9.625 1.00 97.69 93 LEU A N 1
ATOM 705 C CA . LEU A 1 93 ? 4.034 -4.083 -10.690 1.00 97.69 93 LEU A CA 1
ATOM 706 C C . LEU A 1 93 ? 3.713 -4.879 -11.959 1.00 97.69 93 LEU A C 1
ATOM 708 O O . LEU A 1 93 ? 3.899 -4.375 -13.064 1.00 97.69 93 LEU A O 1
ATOM 712 N N . ALA A 1 94 ? 3.200 -6.105 -11.827 1.00 96.94 94 ALA A N 1
ATOM 713 C CA . ALA A 1 94 ? 2.718 -6.871 -12.974 1.00 96.94 94 ALA A CA 1
ATOM 714 C C . ALA A 1 94 ? 1.546 -6.162 -13.674 1.00 96.94 94 ALA A C 1
ATOM 716 O O . ALA A 1 94 ? 1.526 -6.077 -14.902 1.00 96.94 94 ALA A O 1
ATOM 717 N N . ARG A 1 95 ? 0.611 -5.596 -12.900 1.00 96.44 95 ARG A N 1
ATOM 718 C CA . ARG A 1 95 ? -0.501 -4.786 -13.415 1.00 96.44 95 ARG A CA 1
ATOM 719 C C . ARG A 1 95 ? 0.006 -3.503 -14.085 1.00 96.44 95 ARG A C 1
ATOM 721 O O . ARG A 1 95 ? -0.330 -3.255 -15.237 1.00 96.44 95 ARG A O 1
ATOM 728 N N . SER A 1 96 ? 0.904 -2.770 -13.430 1.00 96.69 96 SER A N 1
ATOM 729 C CA . SER A 1 96 ? 1.527 -1.557 -13.968 1.00 96.69 96 SER A CA 1
ATOM 730 C C . SER A 1 96 ? 2.265 -1.806 -15.278 1.00 96.69 96 SER A C 1
ATOM 732 O O . SER A 1 96 ? 2.236 -0.934 -16.135 1.00 96.69 96 SER A O 1
ATOM 734 N N . ARG A 1 97 ? 2.922 -2.962 -15.452 1.00 95.75 97 ARG A N 1
ATOM 735 C CA . ARG A 1 97 ? 3.541 -3.338 -16.734 1.00 95.75 97 ARG A CA 1
ATOM 736 C C . ARG A 1 97 ? 2.504 -3.667 -17.803 1.00 95.75 97 ARG A C 1
ATOM 738 O O . ARG A 1 97 ? 2.688 -3.295 -18.949 1.00 95.75 97 ARG A O 1
ATOM 745 N N . LYS A 1 98 ? 1.421 -4.358 -17.434 1.00 96.50 98 LYS A N 1
ATOM 746 C CA . LYS A 1 98 ? 0.350 -4.742 -18.366 1.00 96.50 98 LYS A CA 1
ATOM 747 C C . LYS A 1 98 ? -0.395 -3.531 -18.945 1.00 96.50 98 LYS A C 1
ATOM 749 O O 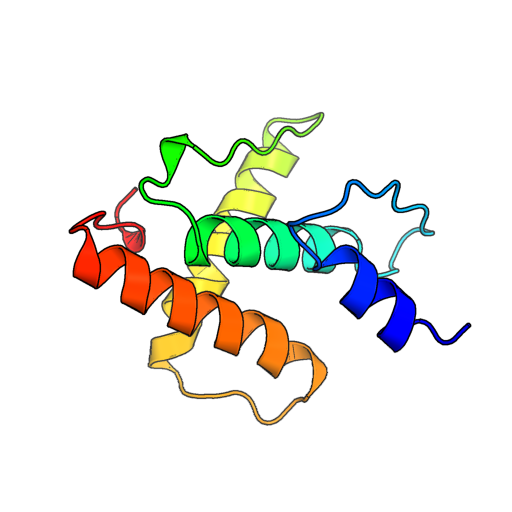. LYS A 1 98 ? -0.807 -3.587 -20.096 1.00 96.50 98 LYS A O 1
ATOM 754 N N . TYR A 1 99 ? -0.598 -2.491 -18.142 1.00 96.00 99 TYR A N 1
ATOM 755 C CA . TYR A 1 99 ? -1.378 -1.302 -18.508 1.00 96.00 99 TYR A CA 1
ATOM 756 C C . TYR A 1 99 ? -0.526 -0.023 -18.604 1.00 96.00 99 TYR A C 1
ATOM 758 O O . TYR A 1 99 ? -1.080 1.069 -18.651 1.00 96.00 99 TYR A O 1
ATOM 766 N N . GLU A 1 100 ? 0.805 -0.154 -18.595 1.00 95.50 100 GLU A N 1
ATOM 767 C CA . GLU A 1 100 ? 1.768 0.945 -18.796 1.00 95.50 100 GLU A CA 1
ATOM 768 C C . GLU A 1 100 ? 1.579 2.151 -17.848 1.00 95.50 100 GLU A C 1
ATOM 770 O O . GLU A 1 100 ? 1.715 3.305 -18.234 1.00 95.50 100 GLU A O 1
ATOM 775 N N . TRP A 1 101 ? 1.282 1.897 -16.568 1.00 94.00 101 TRP A N 1
ATOM 776 C CA . TRP A 1 101 ? 0.979 2.966 -15.600 1.00 94.00 101 TRP A CA 1
ATOM 777 C C . TRP A 1 101 ? 2.183 3.801 -15.153 1.00 94.00 101 TRP A C 1
ATOM 779 O O . TRP A 1 101 ? 1.988 4.862 -14.573 1.00 94.00 101 TRP A O 1
ATOM 789 N N . HIS A 1 102 ? 3.412 3.299 -15.319 1.00 90.25 102 HIS A N 1
ATOM 790 C CA . HIS A 1 102 ? 4.622 3.915 -14.749 1.00 90.25 102 HIS A CA 1
ATOM 791 C C . HIS A 1 102 ? 4.473 4.284 -13.256 1.00 90.25 102 HIS A C 1
ATOM 793 O O . HIS A 1 102 ? 4.925 5.329 -12.802 1.00 90.25 102 HIS A O 1
ATOM 799 N N . ILE A 1 103 ? 3.829 3.411 -12.467 1.00 90.62 103 ILE A N 1
ATOM 800 C CA . ILE A 1 103 ? 3.312 3.745 -11.125 1.00 90.62 103 ILE A CA 1
ATOM 801 C C . ILE A 1 103 ? 4.379 4.184 -10.104 1.00 90.62 103 ILE A C 1
ATOM 803 O O . ILE A 1 103 ? 4.057 4.816 -9.101 1.00 90.62 103 ILE A O 1
ATOM 807 N N . ILE A 1 104 ? 5.648 3.838 -10.329 1.00 87.44 104 ILE A N 1
ATOM 808 C CA . ILE A 1 104 ? 6.762 4.242 -9.458 1.00 87.44 104 ILE A CA 1
ATOM 809 C C . ILE A 1 104 ? 7.139 5.718 -9.674 1.00 87.44 104 ILE A C 1
ATOM 811 O O . ILE A 1 104 ? 7.628 6.355 -8.741 1.00 87.44 104 ILE A O 1
ATOM 815 N N . ASP A 1 105 ? 6.878 6.258 -10.865 1.00 80.38 105 ASP A N 1
ATOM 816 C CA . ASP A 1 105 ? 7.271 7.607 -11.285 1.00 80.38 105 ASP A CA 1
ATOM 817 C C . ASP A 1 105 ? 6.167 8.660 -11.035 1.00 80.38 105 ASP A C 1
ATOM 819 O O . ASP A 1 105 ? 6.334 9.831 -11.380 1.00 80.38 105 ASP A O 1
ATOM 823 N N . MET A 1 106 ? 5.043 8.252 -10.426 1.00 65.81 106 MET A N 1
ATOM 824 C CA . MET A 1 106 ? 3.879 9.096 -10.092 1.00 65.81 106 MET A CA 1
ATOM 825 C C . MET A 1 106 ? 4.021 9.916 -8.797 1.00 65.81 106 MET A C 1
ATOM 827 O O . MET A 1 106 ? 4.659 9.490 -7.805 1.00 65.81 106 MET A O 1
#

Foldseek 3Di:
DDPVVVLVVLLPPVDDDDDDDDPPPCPLVSVLLSLLSCLLPDLASVVGDDDDDDPVSVVVSLVSNLCLLVCVVVPADPDPVNNSSNVSSVSNVVSCVVNVHVSNVD

pLDDT: mean 93.83, std 5.64, range [60.94, 98.38]

Secondary structure (DSSP, 8-state):
--HHHHHHHTT-TTS-------TTS-HHHHHHHHHHHHHHH-SSGGG-----SSHHHHHHHHHHHHHHHHGGGG---SSHHHHHHHHHHHHHHHHHHHTT--TT--